Protein AF-A0A2M8EU74-F1 (afdb_monomer_lite)

pLDDT: mean 72.64, std 20.53, range [31.09, 95.75]

Radius of gyration: 32.87 Å; chains: 1; bounding box: 89×83×55 Å

Organism: NCBI:txid1974876

Secondary structure (DSSP, 8-state):
--HHHHHHHHHHTTS-----PPPPP------------------------HHHHHHHHHHHHHHHHHHHHS---EEEEEEEEEEETTEEEEEETTEEEEEEEEEEEEEE-TTSSB--GGG--TT-EEEEEEEE-TTSEEEEEEEEE-PPP-PPPP---------

Sequence (163 aa):
MNKTRIIIFYLLFFIFYSPVMAATPTASPSATVTPASPSAIQGGPTGPEEEKVLEIRQAIKDQLTEIKEKIEKKAYVGNILEITDSTLTLTNFRGKQRVRIIDDTVIVGTNKKEILTKDLALDDKIIALGEPDANETLEAQRITVIAPPKAIPAKKLIFYGTI

Foldseek 3Di:
DDVVVVVVVVVVVPPPDDDDDDDDDDDDDDDDDDDDDDDDDDDDDDDDDPPVVVVVVVVVVVVVVVVVVVFPKDKDKFFFADDDPFWTWGQDPVGIAIEGEDPQEFEAEQVRDTDDSVPDDGRFIKMFIAGQDPVRYGHGNYIYTHDDDDDDPPPPDDDDDDD

Structure (mmCIF, N/CA/C/O backbone):
data_AF-A0A2M8EU74-F1
#
_entry.id   AF-A0A2M8EU74-F1
#
loop_
_atom_site.group_PDB
_atom_site.id
_atom_site.type_symbol
_atom_site.label_atom_id
_atom_site.label_alt_id
_atom_site.label_comp_id
_atom_site.label_asym_id
_atom_site.label_entity_id
_atom_site.label_seq_id
_atom_site.pdbx_PDB_ins_code
_atom_site.Cartn_x
_atom_site.Cartn_y
_atom_site.Cartn_z
_atom_site.occupancy
_atom_site.B_iso_or_equiv
_atom_site.auth_seq_id
_atom_site.auth_comp_id
_atom_site.auth_asym_id
_atom_site.auth_atom_id
_atom_site.pdbx_PDB_model_num
ATOM 1 N N . MET A 1 1 ? -18.220 -34.214 -2.318 1.00 47.94 1 MET A N 1
ATOM 2 C CA . MET A 1 1 ? -16.745 -34.176 -2.422 1.00 47.94 1 MET A CA 1
ATOM 3 C C . MET A 1 1 ? -16.168 -35.363 -1.661 1.00 47.94 1 MET A C 1
ATOM 5 O O . MET A 1 1 ? -16.548 -35.615 -0.524 1.00 47.94 1 MET A O 1
ATOM 9 N N . ASN A 1 2 ? -15.389 -36.180 -2.353 1.00 50.25 2 ASN A N 1
ATOM 10 C CA . ASN A 1 2 ? -15.314 -37.624 -2.161 1.00 50.25 2 ASN A CA 1
ATOM 11 C C . ASN A 1 2 ? -14.133 -37.901 -1.226 1.00 50.25 2 ASN A C 1
ATOM 13 O O . ASN A 1 2 ?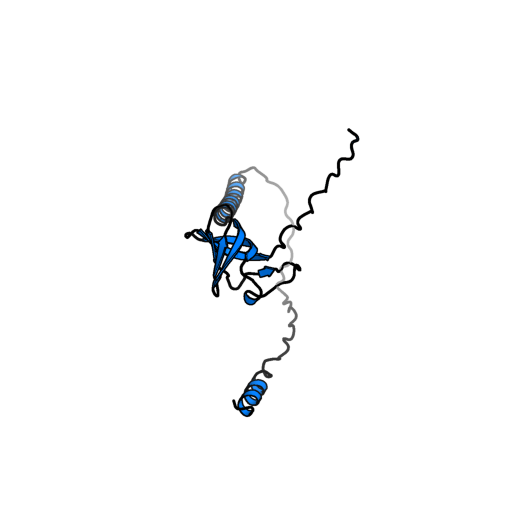 -12.985 -37.807 -1.659 1.00 50.25 2 ASN A O 1
ATOM 17 N N . LYS A 1 3 ? -14.403 -38.210 0.049 1.00 56.62 3 LYS A N 1
ATOM 18 C CA . LYS A 1 3 ? -13.377 -38.399 1.099 1.00 56.62 3 LYS A CA 1
ATOM 19 C C . LYS A 1 3 ? -12.286 -39.410 0.703 1.00 56.62 3 LYS A C 1
ATOM 21 O O . LYS A 1 3 ? -11.140 -39.274 1.111 1.00 56.62 3 LYS A O 1
ATOM 26 N N . THR A 1 4 ? -12.606 -40.342 -0.192 1.00 57.47 4 THR A N 1
ATOM 27 C CA . THR A 1 4 ? -11.687 -41.340 -0.752 1.00 57.47 4 THR A CA 1
ATOM 28 C C . THR A 1 4 ? -10.571 -40.747 -1.627 1.00 57.47 4 THR A C 1
ATOM 30 O O . THR A 1 4 ? -9.503 -41.339 -1.719 1.00 57.47 4 THR A O 1
ATOM 33 N N . ARG A 1 5 ? -10.755 -39.560 -2.232 1.00 57.06 5 ARG A N 1
ATOM 34 C CA . ARG A 1 5 ? -9.710 -38.892 -3.040 1.00 57.06 5 ARG A CA 1
ATOM 35 C C . ARG A 1 5 ? -8.680 -38.133 -2.195 1.00 57.06 5 ARG A C 1
ATOM 37 O O . ARG A 1 5 ? -7.541 -37.997 -2.620 1.00 57.06 5 ARG A O 1
ATOM 44 N N . ILE A 1 6 ? -9.058 -37.698 -0.992 1.00 60.09 6 ILE A N 1
ATOM 45 C CA . ILE A 1 6 ? -8.161 -36.990 -0.061 1.00 60.09 6 ILE A CA 1
ATOM 46 C C . ILE A 1 6 ? -7.156 -37.964 0.575 1.00 60.09 6 ILE A C 1
ATOM 48 O O . ILE A 1 6 ? -5.992 -37.620 0.751 1.00 60.09 6 ILE A O 1
ATOM 52 N N . ILE A 1 7 ? -7.571 -39.208 0.835 1.00 60.31 7 ILE A N 1
A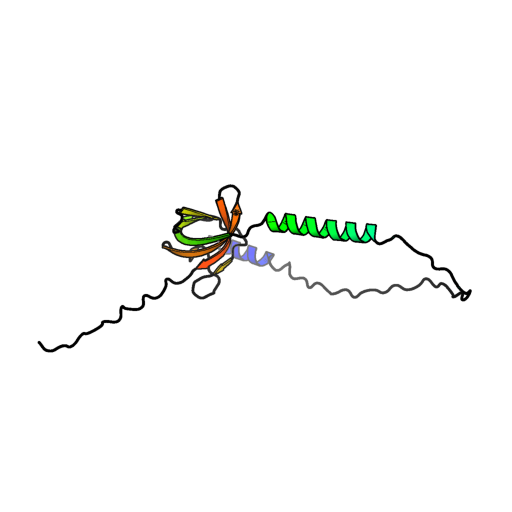TOM 53 C CA . ILE A 1 7 ? -6.702 -40.246 1.418 1.00 60.31 7 ILE A CA 1
ATOM 54 C C . ILE A 1 7 ? -5.631 -40.711 0.414 1.00 60.31 7 ILE A C 1
ATOM 56 O O . ILE A 1 7 ? -4.483 -40.922 0.793 1.00 60.31 7 ILE A O 1
ATOM 60 N N . ILE A 1 8 ? -5.973 -40.796 -0.876 1.00 58.88 8 ILE A N 1
ATOM 61 C CA . ILE A 1 8 ? -5.029 -41.177 -1.942 1.00 58.88 8 ILE A CA 1
ATOM 62 C C . ILE A 1 8 ? -3.948 -40.106 -2.154 1.00 58.88 8 ILE A C 1
ATOM 64 O O . ILE A 1 8 ? -2.802 -40.445 -2.436 1.00 58.88 8 ILE A O 1
ATOM 68 N N . PHE A 1 9 ? -4.273 -38.825 -1.959 1.00 55.25 9 PHE A N 1
ATOM 69 C CA . PHE A 1 9 ? -3.295 -37.742 -2.100 1.00 55.25 9 PHE A CA 1
ATOM 70 C C . PHE A 1 9 ? -2.302 -37.685 -0.924 1.00 55.25 9 PHE A C 1
ATOM 72 O O . PHE A 1 9 ? -1.139 -37.343 -1.116 1.00 55.25 9 PHE A O 1
ATOM 79 N N . TYR A 1 10 ? -2.726 -38.087 0.281 1.00 56.12 10 TYR A N 1
ATOM 80 C CA . TYR A 1 10 ? -1.858 -38.106 1.466 1.00 56.12 10 TYR A CA 1
ATOM 81 C C . TYR A 1 10 ? -0.870 -39.289 1.473 1.00 56.12 10 TYR A C 1
ATOM 83 O O . TYR A 1 10 ? 0.198 -39.199 2.072 1.00 56.12 10 TYR A O 1
ATOM 91 N N . LEU A 1 11 ? -1.181 -40.380 0.762 1.00 54.59 11 LEU A N 1
ATOM 92 C CA . LEU A 1 11 ? -0.311 -41.561 0.672 1.00 54.59 11 LEU A CA 1
ATOM 93 C C . LEU A 1 11 ? 0.856 -41.386 -0.323 1.00 54.59 11 LEU A C 1
ATOM 95 O O . LEU A 1 11 ? 1.830 -42.129 -0.256 1.00 54.59 11 LEU A O 1
ATOM 99 N N . LEU A 1 12 ? 0.804 -40.377 -1.203 1.00 53.78 12 LEU A N 1
ATOM 100 C CA . LEU A 1 12 ? 1.842 -40.110 -2.213 1.00 53.78 12 LEU A CA 1
ATOM 101 C C . LEU A 1 12 ? 2.853 -39.026 -1.778 1.00 53.78 12 LEU A C 1
ATOM 103 O O . LEU A 1 12 ? 3.924 -38.911 -2.364 1.00 53.78 12 LEU A O 1
ATOM 107 N N . PHE A 1 13 ? 2.567 -38.273 -0.710 1.00 47.97 13 PHE A N 1
ATOM 108 C CA . PHE A 1 13 ? 3.449 -37.205 -0.210 1.00 47.97 13 PHE A CA 1
ATOM 109 C C . PHE A 1 13 ? 4.537 -37.697 0.768 1.00 47.97 13 PHE A C 1
ATOM 111 O O . PHE A 1 13 ? 5.426 -36.941 1.146 1.00 47.97 13 PHE A O 1
ATOM 118 N N . PHE A 1 14 ? 4.512 -38.975 1.163 1.00 46.62 14 PHE A N 1
ATOM 119 C CA . PHE A 1 14 ? 5.430 -39.528 2.170 1.00 46.62 14 PHE A CA 1
ATOM 120 C C . PHE A 1 14 ? 6.712 -40.169 1.596 1.00 46.62 14 PHE A C 1
ATOM 122 O O . PHE A 1 14 ? 7.536 -40.669 2.355 1.00 46.62 14 PHE A O 1
ATOM 129 N N . ILE A 1 15 ? 6.914 -40.154 0.271 1.00 51.56 15 ILE A N 1
ATOM 130 C CA . ILE A 1 15 ? 8.052 -40.835 -0.388 1.00 51.56 15 ILE A CA 1
ATOM 131 C C . ILE A 1 15 ? 9.290 -39.920 -0.558 1.00 51.56 15 ILE A C 1
ATOM 133 O O . ILE A 1 15 ? 10.370 -40.402 -0.875 1.00 51.56 15 ILE A O 1
ATOM 137 N N . PHE A 1 16 ? 9.199 -38.616 -0.263 1.00 48.50 16 PHE A N 1
ATOM 138 C CA . PHE A 1 16 ? 10.319 -37.668 -0.431 1.00 48.50 16 PHE A CA 1
ATOM 139 C C . PHE A 1 16 ? 11.135 -37.357 0.841 1.00 48.50 16 PHE A C 1
ATOM 141 O O . PHE A 1 16 ? 11.936 -36.426 0.845 1.00 48.50 16 PHE A O 1
ATOM 148 N N . TYR A 1 17 ? 11.002 -38.148 1.909 1.00 54.16 17 TYR A N 1
ATOM 149 C CA . TYR A 1 17 ? 11.892 -38.060 3.075 1.00 54.16 17 TYR A CA 1
ATOM 150 C C . TYR A 1 17 ? 13.034 -39.081 2.971 1.00 54.16 17 TYR A C 1
ATOM 152 O O . TYR A 1 17 ? 12.980 -40.153 3.568 1.00 54.16 17 TYR A O 1
ATOM 160 N N . SER A 1 18 ? 14.096 -38.738 2.237 1.00 61.81 18 SER A N 1
ATOM 161 C CA . SER A 1 18 ? 15.394 -39.416 2.364 1.00 61.81 18 SER A CA 1
ATOM 162 C C . SER A 1 18 ? 16.418 -38.488 3.029 1.00 61.81 18 SER A C 1
ATOM 164 O O . SER A 1 18 ? 16.571 -37.351 2.577 1.00 61.81 18 SER A O 1
ATOM 166 N N . PRO A 1 19 ? 17.151 -38.939 4.062 1.00 56.53 19 PRO A N 1
ATOM 167 C CA . PRO A 1 19 ? 18.228 -38.161 4.659 1.00 56.53 19 PRO A CA 1
ATOM 168 C C . PRO A 1 19 ? 19.441 -38.117 3.717 1.00 56.53 19 PRO A C 1
ATOM 170 O O . PRO A 1 19 ? 19.961 -39.154 3.308 1.00 56.53 19 PRO A O 1
ATOM 173 N N . VAL A 1 20 ? 19.915 -36.913 3.390 1.00 52.53 20 VAL A N 1
ATOM 174 C CA . VAL A 1 20 ? 21.217 -36.714 2.739 1.00 52.53 20 VAL A CA 1
ATOM 175 C C . VAL A 1 20 ? 22.312 -37.035 3.757 1.00 52.53 20 VAL A C 1
ATOM 177 O O . VAL A 1 20 ? 22.440 -36.367 4.781 1.00 52.53 20 VAL A O 1
ATOM 180 N N . MET A 1 21 ? 23.091 -38.080 3.479 1.00 51.25 21 MET A N 1
ATOM 181 C CA . MET A 1 21 ? 24.317 -38.401 4.207 1.00 51.25 21 MET A CA 1
ATOM 182 C C . MET A 1 21 ? 25.437 -37.450 3.777 1.00 51.25 21 MET A C 1
ATOM 184 O O . MET A 1 21 ? 25.697 -37.272 2.588 1.00 51.25 21 MET A O 1
ATOM 188 N N . ALA A 1 22 ? 26.105 -36.851 4.761 1.00 51.00 22 ALA A N 1
ATOM 189 C CA . ALA A 1 22 ? 27.313 -36.062 4.580 1.00 51.00 22 ALA A CA 1
ATOM 190 C C . ALA A 1 22 ? 28.466 -36.949 4.079 1.00 51.00 22 ALA A C 1
ATOM 192 O O . ALA A 1 22 ? 28.811 -37.939 4.723 1.00 51.00 22 ALA A O 1
ATOM 193 N N . ALA A 1 23 ? 29.079 -36.573 2.955 1.00 44.03 23 ALA A N 1
ATOM 194 C CA . ALA A 1 23 ? 30.331 -37.148 2.476 1.00 44.03 23 ALA A CA 1
ATOM 195 C C . ALA A 1 23 ? 31.496 -36.213 2.837 1.00 44.03 23 ALA A C 1
ATOM 197 O O . ALA A 1 23 ? 31.496 -35.026 2.512 1.00 44.03 23 ALA A O 1
ATOM 198 N N . THR A 1 24 ? 32.467 -36.763 3.560 1.00 55.66 24 THR A N 1
ATOM 199 C CA . THR A 1 24 ? 33.715 -36.139 4.013 1.00 55.66 24 THR A CA 1
ATOM 200 C C . THR A 1 24 ? 34.684 -35.844 2.857 1.00 55.66 24 THR A C 1
ATOM 202 O O . THR A 1 24 ? 34.670 -36.574 1.866 1.00 55.66 24 THR A O 1
ATOM 205 N N . PRO A 1 25 ? 35.580 -34.843 2.979 1.00 49.53 25 PRO A N 1
ATOM 206 C CA . PRO A 1 25 ? 36.591 -34.554 1.963 1.00 49.53 25 PRO A CA 1
ATOM 207 C C . PRO A 1 25 ? 37.657 -35.660 1.893 1.00 49.53 25 PRO A C 1
ATOM 209 O O . PRO A 1 25 ? 38.366 -35.923 2.864 1.00 49.53 25 PRO A O 1
ATOM 212 N N . THR A 1 26 ? 37.803 -36.288 0.725 1.00 50.78 26 THR A N 1
ATOM 213 C CA . THR A 1 26 ? 38.933 -37.170 0.405 1.00 50.78 26 THR A CA 1
ATOM 214 C C . THR A 1 26 ? 40.140 -36.324 0.005 1.00 50.78 26 THR A C 1
ATOM 216 O O . THR A 1 26 ? 40.158 -35.703 -1.055 1.00 50.78 26 THR A O 1
ATOM 219 N N . ALA A 1 27 ? 41.165 -36.322 0.857 1.00 48.53 27 ALA A N 1
ATOM 220 C CA . ALA A 1 27 ? 42.516 -35.919 0.491 1.00 48.53 27 ALA A CA 1
ATOM 221 C C . ALA A 1 27 ? 43.129 -36.968 -0.454 1.00 48.53 27 ALA A C 1
ATOM 223 O O . ALA A 1 27 ? 43.087 -38.163 -0.162 1.00 48.53 27 ALA A O 1
ATOM 224 N N . SER A 1 28 ? 43.723 -36.517 -1.561 1.00 52.03 28 SER A N 1
ATOM 225 C CA . SER A 1 28 ? 44.552 -37.342 -2.448 1.00 52.03 28 SER A CA 1
ATOM 226 C C . SER A 1 28 ? 45.999 -36.837 -2.395 1.00 52.03 28 SER A C 1
ATOM 228 O O . SER A 1 28 ? 46.214 -35.645 -2.628 1.00 52.03 28 SER A O 1
ATOM 230 N N . PRO A 1 29 ? 46.993 -37.688 -2.079 1.00 53.91 29 PRO A N 1
ATOM 231 C CA . PRO A 1 29 ? 48.390 -37.291 -1.989 1.00 53.91 29 PRO A CA 1
ATOM 232 C C . PRO A 1 29 ? 49.159 -37.509 -3.302 1.00 53.91 29 PRO A C 1
ATOM 234 O O . PRO A 1 29 ? 48.803 -38.345 -4.128 1.00 53.91 29 PRO A O 1
ATOM 237 N N . SER A 1 30 ? 50.318 -36.846 -3.352 1.00 40.03 30 SER A N 1
ATOM 238 C CA . SER A 1 30 ? 51.542 -37.233 -4.068 1.00 40.03 30 SER A CA 1
ATOM 239 C C . SER A 1 30 ? 51.776 -36.658 -5.471 1.00 40.03 30 SER A C 1
ATOM 241 O O . SER A 1 30 ? 51.341 -37.202 -6.480 1.00 40.03 30 SER A O 1
ATOM 243 N N . ALA A 1 31 ? 52.623 -35.627 -5.519 1.00 40.97 31 ALA A N 1
ATOM 244 C CA . ALA A 1 31 ? 53.799 -35.644 -6.384 1.00 40.97 31 ALA A CA 1
ATOM 245 C C . ALA A 1 31 ? 54.947 -34.883 -5.699 1.00 40.97 31 ALA A C 1
ATOM 247 O O . ALA A 1 31 ? 54.940 -33.663 -5.556 1.00 40.97 31 ALA A O 1
ATOM 248 N N . THR A 1 32 ? 55.910 -35.672 -5.241 1.00 42.84 32 THR A N 1
ATOM 249 C CA . THR A 1 32 ? 57.254 -35.315 -4.796 1.00 42.84 32 THR A CA 1
ATOM 250 C C . THR A 1 32 ? 57.991 -34.460 -5.828 1.00 42.84 32 THR A C 1
ATOM 252 O O . THR A 1 32 ? 58.150 -34.880 -6.970 1.00 42.84 32 THR A O 1
ATOM 255 N N . VAL A 1 33 ? 58.558 -33.333 -5.394 1.00 40.25 33 VAL A N 1
ATOM 256 C CA . VAL A 1 33 ? 59.767 -32.757 -6.001 1.00 40.25 33 VAL A CA 1
ATOM 257 C C . VAL A 1 33 ? 60.762 -32.416 -4.894 1.00 40.25 33 VAL A C 1
ATOM 259 O O . VAL A 1 33 ? 60.539 -31.555 -4.047 1.00 40.25 33 VAL A O 1
ATOM 262 N N . THR A 1 34 ? 61.835 -33.200 -4.899 1.00 41.41 34 THR A N 1
ATOM 263 C CA . THR A 1 34 ? 63.065 -33.127 -4.106 1.00 41.41 34 THR A CA 1
ATOM 264 C C . THR A 1 34 ? 63.751 -31.755 -4.243 1.00 41.41 34 THR A C 1
ATOM 266 O O . THR A 1 34 ? 63.633 -31.121 -5.293 1.00 41.41 34 THR A O 1
ATOM 269 N N . PRO A 1 35 ? 64.470 -31.282 -3.206 1.00 47.44 35 PRO A N 1
ATOM 270 C CA . PRO A 1 35 ? 64.915 -29.899 -3.088 1.00 47.44 35 PRO A CA 1
ATOM 271 C C . PRO A 1 35 ? 66.239 -29.635 -3.814 1.00 47.44 35 PRO A C 1
ATOM 273 O O . PRO A 1 35 ? 67.156 -30.453 -3.780 1.00 47.44 35 PRO A O 1
ATOM 276 N N . ALA A 1 36 ? 66.370 -28.433 -4.377 1.00 37.72 36 ALA A N 1
ATOM 277 C CA . ALA A 1 36 ? 67.655 -27.818 -4.683 1.00 37.72 36 ALA A CA 1
ATOM 278 C C . ALA A 1 36 ? 67.660 -26.376 -4.150 1.00 37.72 36 ALA A C 1
ATOM 280 O O . ALA A 1 36 ? 66.791 -25.567 -4.459 1.00 37.72 36 ALA A O 1
ATOM 281 N N . SER A 1 37 ? 68.650 -26.085 -3.317 1.00 41.41 37 SER A N 1
ATOM 282 C CA . SER A 1 37 ? 69.052 -24.781 -2.779 1.00 41.41 37 SER A CA 1
ATOM 283 C C . SER A 1 37 ? 70.588 -24.762 -2.847 1.00 41.41 37 SER A C 1
ATOM 285 O O . SER A 1 37 ? 71.157 -25.859 -2.804 1.00 41.41 37 SER A O 1
ATOM 287 N N . PRO A 1 38 ? 71.317 -23.626 -2.865 1.00 51.81 38 PRO A N 1
ATOM 288 C CA . PRO A 1 38 ? 70.961 -22.223 -3.128 1.00 51.81 38 PRO A CA 1
ATOM 289 C C . PRO A 1 38 ? 71.864 -21.577 -4.214 1.00 51.81 38 PRO A C 1
ATOM 291 O O . PRO A 1 38 ? 72.981 -22.023 -4.464 1.00 51.81 38 PRO A O 1
ATOM 294 N N . SER A 1 39 ? 71.464 -20.439 -4.789 1.00 39.69 39 SER A N 1
ATOM 295 C CA . SER A 1 39 ? 72.426 -19.436 -5.291 1.00 39.69 39 SER A CA 1
ATOM 296 C C . SER A 1 39 ? 71.831 -18.028 -5.262 1.00 39.69 39 SER A C 1
ATOM 298 O O . SER A 1 39 ? 71.015 -17.646 -6.087 1.00 39.69 39 SER A O 1
ATOM 300 N N . ALA A 1 40 ? 72.213 -17.321 -4.202 1.00 39.19 40 ALA A N 1
ATOM 301 C CA . ALA A 1 40 ? 72.637 -15.929 -4.133 1.00 39.19 40 ALA A CA 1
ATOM 302 C C . ALA A 1 40 ? 72.189 -14.889 -5.198 1.00 39.19 40 ALA A C 1
ATOM 304 O O . ALA A 1 40 ? 72.651 -14.904 -6.329 1.00 39.19 40 ALA A O 1
ATOM 305 N N . ILE A 1 41 ? 71.503 -13.859 -4.672 1.00 34.72 41 ILE A N 1
ATOM 306 C CA . ILE A 1 41 ? 71.890 -12.430 -4.706 1.00 34.72 41 ILE A CA 1
ATOM 307 C C . ILE A 1 41 ? 71.563 -11.574 -5.963 1.00 34.72 41 ILE A C 1
ATOM 309 O O . ILE A 1 41 ? 72.051 -11.797 -7.059 1.00 34.72 41 ILE A O 1
ATOM 313 N N . GLN A 1 42 ? 70.884 -10.457 -5.642 1.00 37.03 42 GLN A N 1
ATOM 314 C CA . GLN A 1 42 ? 70.884 -9.108 -6.245 1.00 37.03 42 GLN A CA 1
ATOM 315 C C . GLN A 1 42 ? 70.067 -8.811 -7.506 1.00 37.03 42 GLN A C 1
ATOM 317 O O . GLN A 1 42 ? 70.297 -9.346 -8.580 1.00 37.03 42 GLN A O 1
ATOM 322 N N . GLY A 1 43 ? 69.247 -7.760 -7.371 1.00 31.09 43 GLY A N 1
ATOM 323 C CA . GLY A 1 43 ? 68.952 -6.840 -8.466 1.00 31.09 43 GLY A CA 1
ATOM 324 C C . GLY A 1 43 ? 67.524 -6.309 -8.466 1.00 31.09 43 GLY A C 1
ATOM 325 O O . GLY A 1 43 ? 66.714 -6.760 -9.262 1.00 31.09 43 GLY A O 1
ATOM 326 N N . GLY A 1 44 ? 67.218 -5.318 -7.621 1.00 41.88 44 GLY A N 1
ATOM 327 C CA . GLY A 1 44 ? 66.195 -4.336 -8.003 1.00 41.88 44 GLY A CA 1
ATOM 328 C C . GLY A 1 44 ? 66.733 -3.499 -9.171 1.00 41.88 44 GLY A C 1
ATOM 329 O O . GLY A 1 44 ? 67.938 -3.230 -9.204 1.00 41.88 44 GLY A O 1
ATOM 330 N N . PRO A 1 45 ? 65.883 -3.117 -10.137 1.00 48.12 45 PRO A N 1
ATOM 331 C CA . PRO A 1 45 ? 65.461 -1.716 -10.184 1.00 48.12 45 PRO A CA 1
ATOM 332 C C . PRO A 1 45 ? 63.998 -1.504 -10.649 1.00 48.12 45 PRO A C 1
ATOM 334 O O . PRO A 1 45 ? 63.552 -2.058 -11.641 1.00 48.12 45 PRO A O 1
ATOM 337 N N . THR A 1 46 ? 63.294 -0.626 -9.930 1.00 43.81 46 THR A N 1
ATOM 338 C CA . THR A 1 46 ? 62.642 0.583 -10.481 1.00 43.81 46 THR A CA 1
ATOM 339 C C . THR A 1 46 ? 61.604 0.464 -11.630 1.00 43.81 46 THR A C 1
ATOM 341 O O . THR A 1 46 ? 61.985 0.555 -12.789 1.00 43.81 46 THR A O 1
ATOM 344 N N . GLY A 1 47 ? 60.300 0.468 -11.268 1.00 48.25 47 GLY A N 1
ATOM 345 C CA . GLY A 1 47 ? 59.116 1.026 -11.995 1.00 48.25 47 GLY A CA 1
ATOM 346 C C . GLY A 1 47 ? 58.656 0.347 -13.308 1.00 48.25 47 GLY A C 1
ATOM 347 O O . GLY A 1 47 ? 59.491 -0.281 -13.947 1.00 48.25 47 GLY A O 1
ATOM 348 N N . PRO A 1 48 ? 57.386 0.462 -13.791 1.00 46.59 48 PRO A N 1
ATOM 349 C CA . PRO A 1 48 ? 56.237 1.289 -13.381 1.00 46.59 48 PRO A CA 1
ATOM 350 C C . PRO A 1 48 ? 54.914 0.471 -13.284 1.00 46.59 48 PRO A C 1
ATOM 352 O O . PRO A 1 48 ? 54.250 0.217 -14.286 1.00 46.59 48 PRO A O 1
ATOM 355 N N . GLU A 1 49 ? 54.487 0.055 -12.092 1.00 50.94 49 GLU A N 1
ATOM 356 C CA . GLU A 1 49 ? 53.240 -0.731 -11.928 1.00 50.94 49 GLU A CA 1
ATOM 357 C C . GLU A 1 49 ? 52.105 0.047 -11.245 1.00 50.94 49 GLU A C 1
ATOM 359 O O . GLU A 1 49 ? 51.081 -0.520 -10.872 1.00 50.94 49 GLU A O 1
ATOM 364 N N . GLU A 1 50 ? 52.247 1.363 -11.096 1.00 50.50 50 GLU A N 1
ATOM 365 C CA . GLU A 1 50 ? 51.253 2.176 -10.387 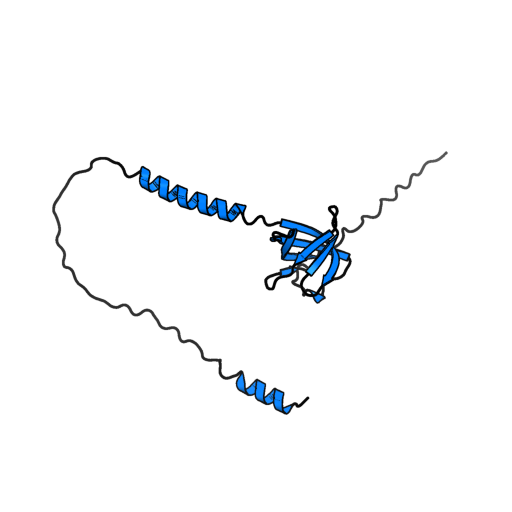1.00 50.50 50 GLU A CA 1
ATOM 366 C C . GLU A 1 50 ? 50.065 2.597 -11.273 1.00 50.50 50 GLU A C 1
ATOM 368 O O . GLU A 1 50 ? 48.979 2.848 -10.757 1.00 50.50 50 GLU A O 1
ATOM 373 N N . GLU A 1 51 ? 50.208 2.583 -12.603 1.00 52.22 51 GLU A N 1
ATOM 374 C CA . GLU A 1 51 ? 49.148 3.016 -13.531 1.00 52.22 51 GLU A CA 1
ATOM 375 C C . GLU A 1 51 ? 48.062 1.938 -13.729 1.00 52.22 51 GLU A C 1
ATOM 377 O O . GLU A 1 51 ? 46.868 2.218 -13.620 1.00 52.22 51 GLU A O 1
ATOM 382 N N . LYS A 1 52 ? 48.452 0.662 -13.866 1.00 52.34 52 LYS A N 1
ATOM 383 C CA . LYS A 1 52 ? 47.496 -0.452 -14.037 1.00 52.34 52 LYS A CA 1
ATOM 384 C C . LYS A 1 52 ? 46.683 -0.777 -12.784 1.00 52.34 52 LYS A C 1
ATOM 386 O O . LYS A 1 52 ? 45.576 -1.299 -12.887 1.00 52.34 52 LYS A O 1
ATOM 391 N N . VAL A 1 53 ? 47.200 -0.483 -11.592 1.00 53.38 53 VAL A N 1
ATOM 392 C CA . VAL A 1 53 ? 46.473 -0.738 -10.335 1.00 53.38 53 VAL A CA 1
ATOM 393 C C . VAL A 1 53 ? 45.446 0.370 -10.050 1.00 53.38 53 VAL A C 1
ATOM 395 O O . VAL A 1 53 ? 44.437 0.118 -9.383 1.00 53.38 53 VAL A O 1
ATOM 398 N N . LEU A 1 54 ? 45.651 1.578 -10.586 1.00 53.41 54 LEU A N 1
ATOM 399 C CA . LEU A 1 54 ? 44.705 2.693 -10.483 1.00 53.41 54 LEU A CA 1
ATOM 400 C C . LEU A 1 54 ? 43.494 2.521 -11.413 1.00 53.41 54 LEU A C 1
ATOM 402 O O . LEU A 1 54 ? 42.368 2.730 -10.959 1.00 53.41 54 LEU A O 1
ATOM 406 N N . GLU A 1 55 ? 43.691 2.053 -12.649 1.00 54.94 55 GLU A N 1
ATOM 407 C CA . GLU A 1 55 ? 42.592 1.794 -13.600 1.00 54.94 55 GLU A CA 1
ATOM 408 C C . GLU A 1 55 ? 41.630 0.699 -13.109 1.00 54.94 55 GLU A C 1
ATOM 410 O O . GLU A 1 55 ? 40.409 0.853 -13.169 1.00 54.94 55 GLU A O 1
ATOM 415 N N . ILE A 1 56 ? 42.161 -0.383 -12.529 1.00 54.94 56 ILE A N 1
ATOM 416 C CA . ILE A 1 56 ? 41.337 -1.491 -12.014 1.00 54.94 56 ILE A CA 1
ATOM 417 C C . ILE A 1 56 ? 40.488 -1.039 -10.814 1.00 54.94 56 ILE A C 1
ATOM 419 O O . ILE A 1 56 ? 39.352 -1.485 -10.642 1.00 54.94 56 ILE A O 1
ATOM 423 N N . ARG A 1 57 ? 41.000 -0.121 -9.984 1.00 54.78 57 ARG A N 1
ATOM 424 C CA . ARG A 1 57 ? 40.240 0.443 -8.856 1.00 54.78 57 ARG A CA 1
ATOM 425 C C . ARG A 1 57 ? 39.155 1.425 -9.304 1.00 54.78 57 ARG A C 1
ATOM 427 O O . ARG A 1 57 ? 38.139 1.526 -8.618 1.00 54.78 57 ARG A O 1
ATOM 434 N N . GLN A 1 58 ? 39.355 2.136 -10.413 1.00 55.56 58 GLN A N 1
ATOM 435 C CA . GLN A 1 58 ? 38.369 3.081 -10.950 1.00 55.56 58 GLN A CA 1
ATOM 436 C C . GLN A 1 58 ? 37.189 2.363 -11.615 1.00 55.56 58 GLN A C 1
ATOM 438 O O . GLN A 1 58 ? 36.046 2.662 -11.278 1.00 55.56 58 GLN A O 1
ATOM 443 N N . ALA A 1 59 ? 37.444 1.325 -12.418 1.00 55.97 59 ALA A N 1
ATOM 444 C CA . ALA A 1 59 ? 36.389 0.563 -13.095 1.00 55.97 59 ALA A CA 1
ATOM 445 C C . ALA A 1 59 ? 35.357 -0.061 -12.128 1.00 55.97 59 ALA A C 1
ATOM 447 O O . ALA A 1 59 ? 34.168 -0.124 -12.429 1.00 55.97 59 ALA A O 1
ATOM 448 N N . ILE A 1 60 ? 35.784 -0.475 -10.930 1.00 57.06 60 ILE A N 1
ATOM 449 C CA . ILE A 1 60 ? 34.883 -1.031 -9.905 1.00 57.06 60 ILE A CA 1
ATOM 450 C C . ILE A 1 60 ? 34.037 0.076 -9.251 1.00 57.06 60 ILE A C 1
ATOM 452 O O . ILE A 1 60 ? 32.892 -0.151 -8.864 1.00 57.06 60 ILE A O 1
ATOM 456 N N . LYS A 1 61 ? 34.577 1.292 -9.125 1.00 56.25 61 LYS A N 1
ATOM 457 C CA . LYS A 1 61 ? 33.893 2.415 -8.473 1.00 56.25 61 LYS A CA 1
ATOM 458 C C . LYS A 1 61 ? 32.770 2.982 -9.344 1.00 56.25 61 LYS A C 1
ATOM 460 O O . LYS A 1 61 ? 31.704 3.301 -8.818 1.00 56.25 61 LYS A O 1
ATOM 465 N N . ASP A 1 62 ? 32.979 3.031 -10.653 1.00 55.75 62 ASP A N 1
ATOM 466 C CA . ASP A 1 62 ? 31.992 3.559 -11.598 1.00 55.75 62 ASP A CA 1
ATOM 467 C C . ASP A 1 62 ? 30.805 2.596 -11.761 1.00 55.75 62 ASP A C 1
ATOM 469 O O . ASP A 1 62 ? 29.651 3.020 -11.677 1.00 55.75 62 ASP A O 1
ATOM 473 N N . GLN A 1 63 ? 31.059 1.282 -11.811 1.00 53.69 63 GLN A N 1
ATOM 474 C CA . GLN A 1 63 ? 29.989 0.275 -11.855 1.00 53.69 63 GLN A CA 1
ATOM 475 C C . GLN A 1 63 ? 29.136 0.238 -10.577 1.00 53.69 63 GLN A C 1
ATOM 477 O O . GLN A 1 63 ? 27.927 0.015 -10.647 1.00 53.69 63 GLN A O 1
ATOM 482 N N . LEU A 1 64 ? 29.717 0.492 -9.397 1.00 52.28 64 LEU A N 1
ATOM 483 C CA . LEU A 1 64 ? 28.933 0.578 -8.158 1.00 52.28 64 LEU A CA 1
ATOM 484 C C . LEU A 1 64 ? 28.114 1.872 -8.041 1.00 52.28 64 LEU A C 1
ATOM 486 O O . LEU A 1 64 ? 27.117 1.881 -7.315 1.00 52.28 64 LEU A O 1
ATOM 490 N N . THR A 1 65 ? 28.513 2.946 -8.723 1.00 53.06 65 THR A N 1
ATOM 491 C CA . THR A 1 65 ? 27.803 4.235 -8.679 1.00 53.06 65 THR A CA 1
ATOM 492 C C . THR A 1 65 ? 26.611 4.227 -9.641 1.00 53.06 65 THR A C 1
ATOM 494 O O . THR A 1 65 ? 25.512 4.613 -9.248 1.00 53.06 65 THR A O 1
ATOM 497 N N . GLU A 1 66 ? 26.764 3.635 -10.828 1.00 54.59 66 GLU A N 1
ATOM 498 C CA . GLU A 1 66 ? 25.689 3.493 -11.823 1.00 54.59 66 GLU A CA 1
ATOM 499 C C . GLU A 1 66 ? 24.544 2.569 -11.347 1.00 54.59 66 GLU A C 1
ATOM 501 O O . GLU A 1 66 ? 23.366 2.838 -11.587 1.00 54.59 66 GLU A O 1
ATOM 506 N N . ILE A 1 67 ? 24.859 1.519 -10.578 1.00 54.66 67 ILE A N 1
ATOM 507 C CA . ILE A 1 67 ? 23.847 0.620 -9.990 1.00 54.66 67 ILE A CA 1
ATOM 508 C C . ILE A 1 67 ? 23.121 1.282 -8.803 1.00 54.66 67 ILE A C 1
ATOM 510 O O . ILE A 1 67 ? 21.940 1.021 -8.572 1.00 54.66 67 ILE A O 1
ATOM 514 N N . LYS A 1 68 ? 23.798 2.163 -8.053 1.00 52.84 68 LYS A N 1
ATOM 515 C CA . LYS A 1 68 ? 23.206 2.888 -6.916 1.00 52.84 68 LYS A CA 1
ATOM 516 C C . LYS A 1 68 ? 22.275 4.020 -7.346 1.00 52.84 68 LYS A C 1
ATOM 518 O O . LYS A 1 68 ? 21.306 4.276 -6.638 1.00 52.84 68 LYS A O 1
ATOM 523 N N . GLU A 1 69 ? 22.554 4.679 -8.468 1.00 54.47 69 GLU A N 1
ATOM 524 C CA . GLU A 1 69 ? 21.723 5.781 -8.973 1.00 54.47 69 GLU A CA 1
ATOM 525 C C . GLU A 1 69 ? 20.464 5.299 -9.704 1.00 54.47 69 GLU A C 1
ATOM 527 O O . GLU A 1 69 ? 19.458 6.004 -9.726 1.00 54.47 69 GLU A O 1
ATOM 532 N N . LYS A 1 70 ? 20.457 4.071 -10.241 1.00 55.72 70 LYS A N 1
ATOM 533 C CA . LYS A 1 70 ? 19.296 3.550 -10.978 1.00 55.72 70 LYS A CA 1
ATOM 534 C C . LYS A 1 70 ? 18.169 2.997 -10.094 1.00 55.72 70 LYS A C 1
ATOM 536 O O . LYS A 1 70 ? 17.077 2.750 -10.595 1.00 55.72 70 LYS A O 1
ATOM 541 N N . ILE A 1 71 ? 18.413 2.812 -8.794 1.00 61.44 71 ILE A N 1
ATOM 542 C CA . ILE A 1 71 ? 17.455 2.230 -7.844 1.00 61.44 71 ILE A CA 1
ATOM 543 C C . ILE A 1 71 ? 17.207 3.214 -6.694 1.00 61.44 71 ILE A C 1
ATOM 545 O O . ILE A 1 71 ? 17.606 3.010 -5.544 1.00 61.44 71 ILE A O 1
ATOM 549 N N . GLU A 1 72 ? 16.552 4.333 -6.999 1.00 74.50 72 GLU A N 1
ATOM 550 C CA . GLU A 1 72 ? 16.053 5.233 -5.961 1.00 74.50 72 GLU A CA 1
ATOM 551 C C . GLU A 1 72 ? 14.876 4.576 -5.234 1.00 74.50 72 GLU A C 1
ATOM 553 O O . GLU A 1 72 ? 13.728 4.641 -5.681 1.00 74.50 72 GLU A O 1
ATOM 558 N N . LYS A 1 73 ? 15.139 3.963 -4.077 1.00 83.75 73 LYS A N 1
ATOM 559 C CA . LYS A 1 73 ? 14.063 3.518 -3.185 1.00 83.75 73 LYS A CA 1
ATOM 560 C C . LYS A 1 73 ? 13.231 4.728 -2.763 1.00 83.75 73 LYS A C 1
ATOM 562 O O . LYS A 1 73 ? 13.745 5.657 -2.137 1.00 83.75 73 LYS A O 1
ATOM 567 N N . LYS A 1 74 ? 11.936 4.707 -3.073 1.00 90.50 74 LYS A N 1
ATOM 568 C CA . LYS A 1 74 ? 10.970 5.736 -2.675 1.00 90.50 74 LYS A CA 1
ATOM 569 C C . LYS A 1 74 ? 10.001 5.180 -1.646 1.00 90.50 74 LYS A C 1
ATOM 571 O O . LYS A 1 74 ? 9.720 3.986 -1.587 1.00 90.50 74 LYS A O 1
ATOM 576 N N . ALA A 1 75 ? 9.490 6.079 -0.815 1.00 91.75 75 ALA A N 1
ATOM 577 C CA . ALA A 1 75 ? 8.454 5.758 0.146 1.00 91.75 75 ALA A CA 1
ATOM 578 C C . ALA A 1 75 ? 7.247 6.673 -0.047 1.00 91.75 75 ALA A C 1
ATOM 580 O O . ALA A 1 75 ? 7.391 7.894 -0.154 1.00 91.75 75 ALA A O 1
ATOM 581 N N . TYR A 1 76 ? 6.056 6.084 -0.050 1.00 93.81 76 TYR A N 1
ATOM 582 C CA . TYR A 1 76 ? 4.790 6.802 -0.032 1.00 93.81 76 TYR A CA 1
ATOM 583 C C . TYR A 1 76 ? 4.107 6.619 1.315 1.00 93.81 76 TYR A C 1
ATOM 585 O O . TYR A 1 76 ? 3.992 5.511 1.832 1.00 93.81 76 TYR A O 1
ATOM 593 N N . VAL A 1 77 ? 3.640 7.733 1.873 1.00 94.12 77 VAL A N 1
ATOM 594 C CA . VAL A 1 77 ? 2.882 7.770 3.123 1.00 94.12 77 VAL A CA 1
ATOM 595 C C . VAL A 1 77 ? 1.507 8.335 2.818 1.00 94.12 77 VAL A C 1
ATOM 597 O O . VAL A 1 77 ? 1.402 9.425 2.249 1.00 94.12 77 VAL A O 1
ATOM 600 N N . GLY A 1 78 ? 0.457 7.605 3.176 1.00 94.25 78 GLY A N 1
ATOM 601 C CA . GLY A 1 78 ? -0.910 7.990 2.842 1.00 94.25 78 GLY A CA 1
ATOM 602 C C . GLY A 1 78 ? -1.952 7.063 3.443 1.00 94.25 78 GLY A C 1
ATOM 603 O O . GLY A 1 78 ? -1.621 6.130 4.170 1.00 94.25 78 GLY A O 1
ATOM 604 N N . ASN A 1 79 ? -3.211 7.355 3.148 1.00 95.38 79 ASN A N 1
ATOM 605 C CA . ASN A 1 79 ? -4.357 6.538 3.531 1.00 95.38 79 ASN A CA 1
ATOM 606 C C . ASN A 1 79 ? -4.780 5.657 2.352 1.00 95.38 79 ASN A C 1
ATOM 608 O O . ASN A 1 79 ? -4.747 6.120 1.208 1.00 95.38 79 ASN A O 1
ATOM 612 N N . ILE A 1 80 ? -5.179 4.413 2.612 1.00 95.38 80 ILE A N 1
ATOM 613 C CA . ILE A 1 80 ? -5.698 3.510 1.580 1.00 95.38 80 ILE A CA 1
ATOM 614 C C . ILE A 1 80 ? -7.069 4.008 1.113 1.00 95.38 80 ILE A C 1
ATOM 616 O O . ILE A 1 80 ? -8.017 4.070 1.888 1.00 95.38 80 ILE A O 1
ATOM 620 N N . LEU A 1 81 ? -7.177 4.356 -0.166 1.00 95.44 81 LEU A N 1
ATOM 621 C CA . LEU A 1 81 ? -8.432 4.747 -0.806 1.00 95.44 81 LEU A CA 1
ATOM 622 C C . LEU A 1 81 ? -9.149 3.546 -1.426 1.00 95.44 81 LEU A C 1
ATOM 624 O O . LEU A 1 81 ? -10.373 3.480 -1.397 1.00 95.44 81 LEU A O 1
ATOM 628 N N . GLU A 1 82 ? -8.389 2.622 -2.010 1.00 94.88 82 GLU A N 1
ATOM 629 C CA . GLU A 1 82 ? -8.917 1.467 -2.731 1.00 94.88 82 GLU A CA 1
ATOM 630 C C . GLU A 1 82 ? -7.931 0.301 -2.647 1.00 94.88 82 GLU A C 1
ATOM 632 O O . GLU A 1 82 ? -6.713 0.504 -2.703 1.00 94.88 82 GLU A O 1
ATOM 637 N N . ILE A 1 83 ? -8.471 -0.912 -2.524 1.00 94.25 83 ILE A N 1
ATOM 638 C CA . ILE A 1 83 ? -7.721 -2.167 -2.478 1.00 94.25 83 ILE A CA 1
ATOM 639 C C . ILE A 1 83 ? -8.225 -3.040 -3.623 1.00 94.25 83 ILE A C 1
ATOM 641 O O . ILE A 1 83 ? -9.392 -3.423 -3.658 1.00 94.25 83 ILE A O 1
ATOM 645 N N . THR A 1 84 ? -7.336 -3.347 -4.557 1.00 91.38 84 THR A N 1
ATOM 646 C CA . THR A 1 84 ? -7.495 -4.390 -5.576 1.00 91.38 84 THR A CA 1
ATOM 647 C C . THR A 1 84 ? -6.537 -5.536 -5.243 1.00 91.38 84 THR A C 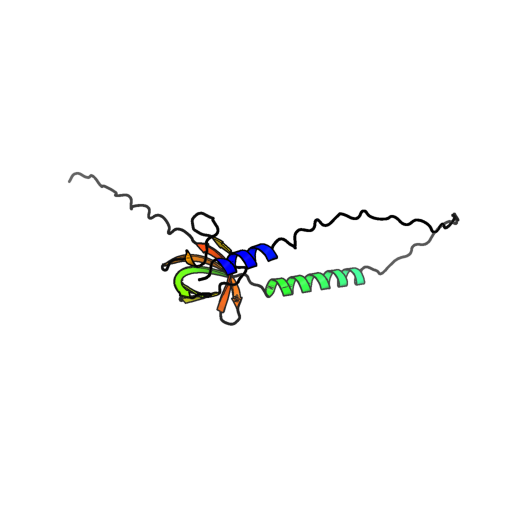1
ATOM 649 O O . THR A 1 84 ? -5.561 -5.317 -4.526 1.00 91.38 84 THR A O 1
ATOM 652 N N . ASP A 1 85 ? -6.767 -6.734 -5.785 1.00 85.25 85 ASP A N 1
ATOM 653 C CA . ASP A 1 85 ? -6.007 -7.960 -5.479 1.00 85.25 85 ASP A CA 1
ATOM 654 C C . ASP A 1 85 ? -4.483 -7.759 -5.340 1.00 85.25 85 ASP A C 1
ATOM 656 O O . ASP A 1 85 ? -3.888 -8.216 -4.366 1.00 85.25 85 ASP A O 1
ATOM 660 N N . SER A 1 86 ? -3.853 -7.031 -6.270 1.00 90.38 86 SER A N 1
ATOM 661 C CA . SER A 1 86 ? -2.403 -6.768 -6.278 1.00 90.38 86 SER A CA 1
ATOM 662 C C . SER A 1 86 ? -2.040 -5.279 -6.281 1.00 90.38 86 SER A C 1
ATOM 664 O O . SER A 1 86 ? -0.903 -4.909 -6.586 1.00 90.38 86 SER A O 1
ATOM 666 N N . THR A 1 87 ? -2.998 -4.375 -6.075 1.00 93.38 87 THR A N 1
ATOM 667 C CA . THR A 1 87 ? -2.760 -2.930 -6.229 1.00 93.38 87 THR A CA 1
ATOM 668 C C . THR A 1 87 ? -3.546 -2.132 -5.205 1.00 93.38 87 THR A C 1
ATOM 670 O O . THR A 1 87 ? -4.748 -2.308 -5.044 1.00 93.38 87 THR A O 1
ATOM 673 N N . LEU A 1 88 ? -2.846 -1.230 -4.526 1.00 94.12 88 LEU A N 1
ATOM 674 C CA . LEU A 1 88 ? -3.389 -0.299 -3.553 1.00 94.12 88 LEU A CA 1
ATOM 675 C C . LEU A 1 88 ? -3.353 1.110 -4.139 1.00 94.12 88 LEU A C 1
ATOM 677 O O . LEU A 1 88 ? -2.315 1.568 -4.629 1.00 94.12 88 LEU A O 1
ATOM 681 N N . THR A 1 89 ? -4.465 1.826 -4.034 1.00 95.44 89 THR A N 1
ATOM 682 C CA . THR A 1 89 ? -4.5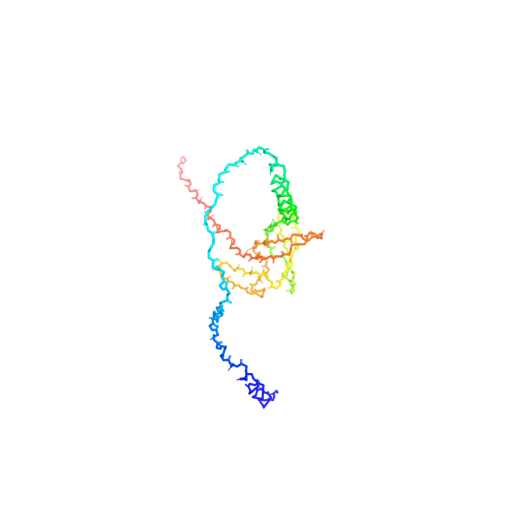02 3.260 -4.323 1.00 95.44 89 THR A CA 1
ATOM 683 C C . THR A 1 89 ? -4.427 4.015 -3.008 1.00 95.44 89 THR A C 1
ATOM 685 O O . THR A 1 89 ? -5.294 3.865 -2.150 1.00 95.44 89 THR A O 1
ATOM 688 N N . LEU A 1 90 ? -3.402 4.846 -2.844 1.00 95.31 90 LEU A N 1
ATOM 689 C CA . LEU A 1 90 ? -3.202 5.686 -1.670 1.00 95.31 90 LEU A CA 1
ATOM 690 C C . LEU A 1 90 ? -3.596 7.126 -1.962 1.00 95.31 90 LEU A C 1
ATOM 692 O O . LEU A 1 90 ? -3.343 7.642 -3.048 1.00 95.31 90 LEU A O 1
ATOM 696 N N . THR A 1 91 ? -4.147 7.800 -0.961 1.00 95.50 91 THR A N 1
ATOM 697 C CA . THR A 1 91 ? -4.307 9.255 -0.958 1.00 95.50 91 THR A CA 1
ATOM 698 C C . THR A 1 91 ? -3.292 9.866 -0.005 1.00 95.50 91 THR A C 1
ATOM 700 O O . THR A 1 91 ? -3.227 9.507 1.173 1.00 95.50 91 THR A O 1
ATOM 703 N N . ASN A 1 92 ? -2.491 10.796 -0.514 1.00 92.44 92 ASN A N 1
ATOM 704 C CA . ASN A 1 92 ? -1.556 11.591 0.270 1.00 92.44 92 ASN A CA 1
ATOM 705 C C . ASN A 1 92 ? -1.769 13.092 0.006 1.00 92.44 92 ASN A C 1
ATOM 707 O O . ASN A 1 92 ? -2.605 13.490 -0.802 1.00 92.44 92 ASN A O 1
ATOM 711 N N . PHE A 1 93 ? -0.981 13.938 0.672 1.00 88.94 93 PHE A N 1
ATOM 712 C CA . PHE A 1 93 ? -1.003 15.394 0.468 1.00 88.94 93 PHE A CA 1
ATOM 713 C C . PHE A 1 93 ? -0.694 15.815 -0.988 1.00 88.94 93 PHE A C 1
ATOM 715 O O . PHE A 1 93 ? -1.136 16.870 -1.430 1.00 88.94 93 PHE A O 1
ATOM 722 N N . ARG A 1 94 ? 0.042 14.990 -1.744 1.00 88.19 94 ARG A N 1
ATOM 723 C CA . ARG A 1 94 ? 0.417 15.228 -3.148 1.00 88.19 94 ARG A CA 1
ATOM 724 C C . ARG A 1 94 ? -0.618 14.692 -4.150 1.00 88.19 94 ARG A C 1
ATOM 726 O O . ARG A 1 94 ? -0.433 14.881 -5.347 1.00 88.19 94 ARG A O 1
ATOM 733 N N . GLY A 1 95 ? -1.675 14.022 -3.689 1.00 92.50 95 GLY A N 1
ATOM 734 C CA . GLY A 1 95 ? -2.723 13.434 -4.521 1.00 92.50 95 GLY A CA 1
ATOM 735 C C . GLY A 1 95 ? -2.824 11.911 -4.405 1.00 92.50 95 GLY A C 1
ATOM 736 O O . GLY A 1 95 ? -2.497 11.312 -3.379 1.00 92.50 95 GLY A O 1
ATOM 737 N N . LYS A 1 96 ? -3.326 11.276 -5.469 1.00 94.88 96 LYS A N 1
ATOM 738 C CA . LYS A 1 96 ? -3.475 9.817 -5.542 1.00 94.88 96 LYS A CA 1
ATOM 739 C C . LYS A 1 96 ? -2.166 9.176 -5.995 1.00 94.88 96 LYS A C 1
ATOM 741 O O . LYS A 1 96 ? -1.540 9.664 -6.928 1.00 94.88 96 LYS A O 1
ATOM 746 N N . GLN A 1 97 ? -1.763 8.094 -5.343 1.00 94.25 97 GLN A N 1
ATOM 747 C CA . GLN A 1 97 ? -0.563 7.321 -5.665 1.00 94.25 97 GLN A CA 1
ATOM 748 C C . GLN A 1 97 ? -0.935 5.847 -5.796 1.00 94.25 97 GLN A C 1
ATOM 750 O O . GLN A 1 97 ? -1.764 5.356 -5.031 1.00 94.25 97 GLN A O 1
ATOM 755 N N . ARG A 1 98 ? -0.332 5.136 -6.750 1.00 95.06 98 ARG A N 1
ATOM 756 C CA . ARG A 1 98 ? -0.573 3.701 -6.954 1.00 95.06 98 ARG A CA 1
ATOM 757 C C . ARG A 1 98 ? 0.609 2.901 -6.426 1.00 95.06 98 ARG A C 1
ATOM 759 O O . ARG A 1 98 ? 1.761 3.219 -6.715 1.00 95.06 98 ARG A O 1
ATOM 766 N N . VAL A 1 99 ? 0.306 1.866 -5.656 1.00 95.44 99 VAL A N 1
ATOM 767 C CA . VAL A 1 99 ? 1.283 0.954 -5.065 1.00 95.44 99 VAL A CA 1
ATOM 768 C C . VAL A 1 99 ? 0.930 -0.461 -5.491 1.00 95.44 99 VAL A C 1
ATOM 770 O O . VAL A 1 99 ? -0.195 -0.910 -5.289 1.00 95.44 99 VAL A O 1
ATOM 773 N N . ARG A 1 100 ? 1.882 -1.167 -6.089 1.00 95.06 100 ARG A N 1
ATOM 774 C CA . ARG A 1 100 ? 1.736 -2.560 -6.496 1.00 95.06 100 ARG A CA 1
ATOM 775 C C . ARG A 1 100 ? 2.311 -3.468 -5.417 1.00 95.06 100 ARG A C 1
ATOM 777 O O . ARG A 1 100 ? 3.418 -3.230 -4.939 1.00 95.06 100 ARG A O 1
ATOM 784 N N . ILE A 1 101 ? 1.547 -4.487 -5.045 1.00 93.94 101 ILE A N 1
ATOM 785 C CA . ILE A 1 101 ? 2.001 -5.562 -4.164 1.00 93.94 101 ILE A CA 1
ATOM 786 C C . ILE A 1 101 ? 2.613 -6.639 -5.060 1.00 93.94 101 ILE A C 1
ATOM 788 O O . ILE A 1 101 ? 1.985 -7.058 -6.035 1.00 93.94 101 ILE A O 1
ATOM 792 N N . ILE A 1 102 ? 3.841 -7.035 -4.747 1.00 93.00 102 ILE A N 1
ATOM 793 C CA . ILE A 1 102 ? 4.590 -8.113 -5.397 1.00 93.00 102 ILE A CA 1
ATOM 794 C C . ILE A 1 102 ? 4.704 -9.299 -4.429 1.00 93.00 102 ILE A C 1
ATOM 796 O O . ILE A 1 102 ? 4.411 -9.167 -3.242 1.00 93.00 102 ILE A O 1
ATOM 800 N N . ASP A 1 103 ? 5.129 -10.460 -4.920 1.00 90.06 103 ASP A N 1
ATOM 801 C CA . ASP A 1 103 ? 5.170 -11.685 -4.105 1.00 90.06 103 ASP A CA 1
ATOM 802 C C . ASP A 1 103 ? 6.130 -11.578 -2.904 1.00 90.06 103 ASP A C 1
ATOM 804 O O . ASP A 1 103 ? 5.866 -12.142 -1.846 1.00 90.06 103 ASP A O 1
ATOM 808 N N . ASP A 1 104 ? 7.191 -10.777 -3.034 1.00 89.75 104 ASP A N 1
ATOM 809 C CA . ASP A 1 104 ? 8.177 -10.525 -1.975 1.00 89.75 104 ASP A CA 1
ATOM 810 C C . ASP A 1 104 ? 7.791 -9.353 -1.044 1.00 89.75 104 ASP A C 1
ATOM 812 O O . ASP A 1 104 ? 8.597 -8.910 -0.217 1.00 89.75 104 ASP A O 1
ATOM 816 N N . THR A 1 105 ? 6.577 -8.797 -1.164 1.00 93.12 105 THR A N 1
ATOM 817 C CA . THR A 1 105 ? 6.135 -7.683 -0.315 1.00 93.12 105 THR A CA 1
ATOM 818 C C . THR A 1 105 ? 5.844 -8.152 1.109 1.00 93.12 105 THR A C 1
ATOM 820 O O . THR A 1 105 ? 4.890 -8.886 1.356 1.00 93.12 105 THR A O 1
ATOM 823 N N . VAL A 1 106 ? 6.568 -7.603 2.086 1.00 94.62 106 VAL A N 1
ATOM 824 C CA . VAL A 1 106 ? 6.272 -7.827 3.510 1.00 94.62 106 VAL A CA 1
ATOM 825 C C . VAL A 1 106 ? 5.299 -6.765 4.023 1.00 94.62 106 VAL A C 1
ATOM 827 O O . VAL A 1 106 ? 5.617 -5.569 4.019 1.00 94.62 106 VAL A O 1
ATOM 830 N N . ILE A 1 107 ? 4.133 -7.186 4.518 1.00 94.81 107 ILE A N 1
ATOM 831 C CA . ILE A 1 107 ? 3.114 -6.289 5.083 1.00 94.81 107 ILE A CA 1
ATOM 832 C C . ILE A 1 107 ? 3.134 -6.394 6.607 1.00 94.81 107 ILE A C 1
ATOM 834 O O . ILE A 1 107 ? 2.847 -7.435 7.184 1.00 94.81 107 ILE A O 1
ATOM 838 N N . VAL A 1 108 ? 3.457 -5.295 7.280 1.00 95.62 108 VAL A N 1
ATOM 839 C CA . VAL A 1 108 ? 3.557 -5.213 8.738 1.00 95.62 108 VAL A CA 1
ATOM 840 C C . VAL A 1 108 ? 2.380 -4.416 9.281 1.00 95.62 108 VAL A C 1
ATOM 842 O O . VAL A 1 108 ? 2.236 -3.232 8.988 1.00 95.62 108 VAL A O 1
ATOM 845 N N . GLY A 1 109 ? 1.556 -5.050 10.108 1.00 93.25 109 GLY A N 1
ATOM 846 C CA . GLY A 1 109 ? 0.448 -4.396 10.791 1.00 93.25 109 GLY A CA 1
ATOM 847 C C . GLY A 1 109 ? 0.902 -3.495 11.943 1.00 93.25 109 GLY A C 1
ATOM 848 O O . GLY A 1 109 ? 2.048 -3.535 12.397 1.00 93.25 109 GLY A O 1
ATOM 849 N N . THR A 1 110 ? -0.044 -2.749 12.508 1.00 90.94 110 THR A N 1
ATOM 850 C CA . THR A 1 110 ? 0.171 -1.816 13.630 1.00 90.94 110 THR A CA 1
ATOM 851 C C . THR A 1 110 ? 0.843 -2.463 14.851 1.00 90.94 110 THR A C 1
ATOM 853 O O . THR A 1 110 ? 1.604 -1.821 15.573 1.00 90.94 110 THR A O 1
ATOM 856 N N . ASN A 1 111 ? 0.618 -3.764 15.060 1.00 89.62 111 ASN A N 1
ATOM 857 C CA . ASN A 1 111 ? 1.212 -4.551 16.147 1.00 89.62 111 ASN A CA 1
ATOM 858 C C . ASN A 1 111 ? 2.649 -5.030 15.860 1.00 89.62 111 ASN A C 1
ATOM 860 O O . ASN A 1 111 ? 3.152 -5.895 16.576 1.00 89.62 111 ASN A O 1
ATOM 864 N N . LYS A 1 112 ? 3.303 -4.513 14.807 1.00 88.12 112 LYS A N 1
ATOM 865 C CA . LYS A 1 112 ? 4.628 -4.946 14.318 1.00 88.12 112 LYS A CA 1
ATOM 866 C C . LYS A 1 112 ? 4.698 -6.419 13.899 1.00 88.12 112 LYS A C 1
ATOM 868 O O . LYS A 1 112 ? 5.787 -6.974 13.785 1.00 88.12 112 LYS A O 1
ATOM 873 N N . LYS A 1 113 ? 3.544 -7.048 13.688 1.00 92.12 113 LYS A N 1
ATOM 874 C CA . LYS A 1 113 ? 3.422 -8.414 13.178 1.00 92.12 113 LYS A CA 1
ATOM 875 C C . LYS A 1 113 ? 3.154 -8.370 11.687 1.00 92.12 113 LYS A C 1
ATOM 877 O O . LYS A 1 113 ? 2.510 -7.437 11.215 1.00 92.12 113 LYS A O 1
ATOM 882 N N . GLU A 1 114 ? 3.641 -9.376 10.984 1.00 93.69 114 GLU A N 1
ATOM 883 C CA . GLU A 1 114 ? 3.295 -9.574 9.586 1.00 93.69 114 GLU A CA 1
ATOM 884 C C . GLU A 1 114 ? 1.810 -9.934 9.466 1.00 93.69 114 GLU A C 1
ATOM 886 O O . GLU A 1 114 ? 1.283 -10.695 10.284 1.00 93.69 114 GLU A O 1
ATOM 891 N N . ILE A 1 115 ? 1.137 -9.315 8.504 1.00 93.38 115 ILE A N 1
ATOM 892 C CA . ILE A 1 115 ? -0.288 -9.489 8.218 1.00 93.38 115 ILE A CA 1
ATOM 893 C C . ILE A 1 115 ? -0.470 -9.794 6.734 1.00 93.38 115 ILE A C 1
ATOM 895 O O . ILE A 1 115 ? 0.427 -9.558 5.926 1.00 93.38 115 ILE A O 1
ATOM 899 N N . LEU A 1 116 ? -1.637 -10.307 6.365 1.00 91.50 116 LEU A N 1
ATOM 900 C CA . LEU A 1 116 ? -1.961 -10.586 4.970 1.00 91.50 116 LEU A CA 1
ATOM 901 C C . LEU A 1 116 ? -2.561 -9.343 4.303 1.00 91.50 116 LEU A C 1
ATOM 903 O O . LEU A 1 116 ? -3.134 -8.480 4.966 1.00 91.50 116 LEU A O 1
ATOM 907 N N . THR A 1 117 ? -2.547 -9.295 2.968 1.00 88.94 117 THR A N 1
ATOM 908 C CA . THR A 1 117 ? -3.225 -8.238 2.188 1.00 88.94 117 THR A CA 1
ATOM 909 C C . THR A 1 117 ? -4.710 -8.109 2.539 1.00 88.94 117 THR A C 1
ATOM 911 O O . THR A 1 117 ? -5.277 -7.027 2.456 1.00 88.94 117 THR A O 1
ATOM 914 N N . LYS A 1 118 ? -5.340 -9.208 2.975 1.00 90.00 118 LYS A N 1
ATOM 915 C CA . LYS A 1 118 ? -6.752 -9.255 3.388 1.00 90.00 118 LYS A CA 1
ATOM 916 C C . LYS A 1 118 ? -7.039 -8.527 4.700 1.00 90.00 118 LYS A C 1
ATOM 918 O O . LYS A 1 118 ? -8.191 -8.193 4.950 1.00 90.00 118 LYS A O 1
ATOM 923 N N . ASP A 1 119 ? -6.017 -8.319 5.526 1.00 90.25 119 ASP A N 1
ATOM 924 C CA . ASP A 1 119 ? -6.143 -7.626 6.808 1.00 90.25 119 ASP A CA 1
ATOM 925 C C . ASP A 1 119 ? -6.019 -6.101 6.650 1.00 90.25 119 ASP A C 1
ATOM 927 O O . ASP A 1 119 ? -6.227 -5.370 7.616 1.00 90.25 119 ASP A O 1
ATOM 931 N N . LEU A 1 120 ? -5.672 -5.615 5.451 1.00 90.94 120 LEU A N 1
ATOM 932 C CA . LEU A 1 120 ? -5.659 -4.190 5.134 1.00 90.94 120 LEU A CA 1
ATOM 933 C C . LEU A 1 120 ? -7.090 -3.675 4.985 1.00 90.94 120 LEU A C 1
ATOM 935 O O . LEU A 1 120 ? -7.892 -4.249 4.244 1.00 90.94 120 LEU A O 1
ATOM 939 N N . ALA A 1 121 ? -7.392 -2.561 5.644 1.00 92.69 121 ALA A N 1
ATOM 940 C CA . ALA A 1 121 ? -8.681 -1.901 5.533 1.00 92.69 121 ALA A CA 1
ATOM 941 C C . ALA A 1 121 ? -8.587 -0.605 4.717 1.00 92.69 121 ALA A C 1
ATOM 943 O O . ALA A 1 121 ? -7.535 0.021 4.578 1.00 92.69 121 ALA A O 1
ATOM 944 N N . LEU A 1 122 ? -9.731 -0.182 4.176 1.00 94.00 122 LEU A N 1
ATOM 945 C CA . LEU A 1 122 ? -9.868 1.167 3.633 1.00 94.00 122 LEU A CA 1
ATOM 946 C C . LEU A 1 122 ? -9.642 2.198 4.747 1.00 94.00 122 LEU A C 1
ATOM 948 O O . LEU A 1 122 ? -9.964 1.950 5.906 1.00 94.00 122 LEU A O 1
ATOM 952 N N . ASP A 1 123 ? -9.107 3.355 4.371 1.00 92.88 123 ASP A N 1
ATOM 953 C CA . ASP A 1 123 ? -8.698 4.458 5.250 1.00 92.88 123 ASP A CA 1
ATOM 954 C C . ASP A 1 123 ? -7.513 4.165 6.192 1.00 92.88 123 ASP A C 1
ATOM 956 O O . ASP A 1 123 ? -7.011 5.083 6.849 1.00 92.88 123 ASP A O 1
ATOM 960 N N . ASP A 1 124 ? -6.962 2.944 6.195 1.00 92.94 124 ASP A N 1
ATOM 961 C CA . ASP A 1 124 ? -5.740 2.651 6.944 1.00 92.94 124 ASP A CA 1
ATOM 962 C C . ASP A 1 124 ? -4.593 3.540 6.472 1.00 92.94 124 ASP A C 1
ATOM 964 O O . ASP A 1 124 ? -4.317 3.690 5.275 1.00 92.94 124 ASP A O 1
ATOM 968 N N . LYS A 1 125 ? -3.882 4.126 7.436 1.00 94.06 125 LYS A N 1
ATOM 969 C CA . LYS A 1 125 ? -2.683 4.899 7.146 1.00 94.06 125 LYS A CA 1
ATOM 970 C C . LYS A 1 125 ? -1.499 3.951 7.022 1.00 94.06 125 LYS A C 1
ATOM 972 O O . LYS A 1 125 ? -1.172 3.232 7.965 1.00 94.06 125 LYS A O 1
ATOM 977 N N . ILE A 1 126 ? -0.825 3.988 5.879 1.00 95.19 126 ILE A N 1
ATOM 978 C CA . ILE A 1 126 ? 0.306 3.111 5.589 1.00 95.19 126 ILE A CA 1
ATOM 979 C C . ILE A 1 126 ? 1.536 3.884 5.121 1.00 95.19 126 ILE A C 1
ATOM 981 O O . ILE A 1 126 ? 1.456 5.005 4.609 1.00 95.19 126 ILE A O 1
ATOM 985 N N . ILE A 1 127 ? 2.683 3.234 5.280 1.00 94.94 127 ILE A N 1
ATOM 986 C CA . ILE A 1 127 ? 3.965 3.597 4.689 1.00 94.94 127 ILE A CA 1
ATOM 987 C C . ILE A 1 127 ? 4.335 2.470 3.729 1.00 94.94 127 ILE A C 1
ATOM 989 O O . I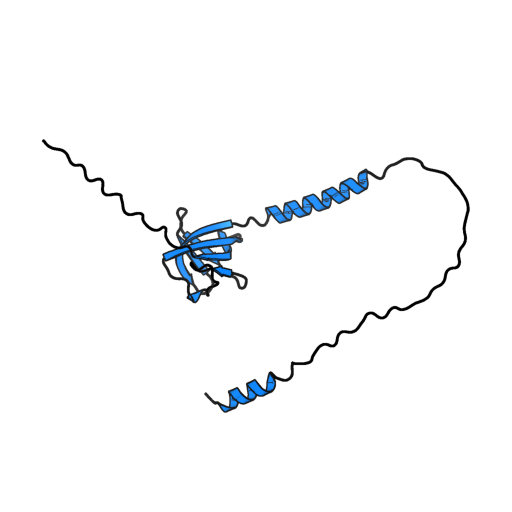LE A 1 127 ? 4.606 1.354 4.170 1.00 94.94 127 ILE A O 1
ATOM 993 N N . ALA A 1 128 ? 4.336 2.752 2.432 1.00 95.25 128 ALA A N 1
ATOM 994 C CA . ALA A 1 128 ? 4.791 1.828 1.402 1.00 95.25 128 ALA A CA 1
ATOM 995 C C . ALA A 1 128 ? 6.207 2.222 0.976 1.00 95.25 128 ALA A C 1
ATOM 997 O O . ALA A 1 128 ? 6.415 3.342 0.519 1.00 95.25 128 ALA A O 1
ATOM 998 N N . LEU A 1 129 ? 7.169 1.320 1.146 1.00 94.75 129 LEU A N 1
ATOM 999 C CA . LEU A 1 129 ? 8.554 1.461 0.706 1.00 94.75 129 LEU A CA 1
ATOM 1000 C C . LEU A 1 129 ? 8.781 0.547 -0.492 1.00 94.75 129 LEU A C 1
ATOM 1002 O O . LEU A 1 129 ? 8.455 -0.642 -0.434 1.00 94.75 129 LEU A O 1
ATOM 1006 N N . GLY A 1 130 ? 9.377 1.084 -1.546 1.00 93.44 130 GLY A N 1
ATOM 1007 C CA . GLY A 1 130 ? 9.550 0.341 -2.777 1.00 93.44 130 GLY A CA 1
ATOM 1008 C C . GLY A 1 130 ? 10.371 1.073 -3.817 1.00 93.44 130 GLY A C 1
ATOM 1009 O O . GLY A 1 130 ? 10.998 2.097 -3.538 1.00 93.44 130 GLY A O 1
ATOM 1010 N N . GLU A 1 131 ? 10.338 0.540 -5.024 1.00 92.44 131 GLU A N 1
ATOM 1011 C CA . GLU A 1 131 ? 10.991 1.126 -6.187 1.00 92.44 131 GLU A CA 1
ATOM 1012 C C . GLU A 1 131 ? 9.907 1.657 -7.132 1.00 92.44 131 GLU A C 1
ATOM 1014 O O . GLU A 1 131 ? 8.915 0.970 -7.380 1.00 92.44 131 GLU A O 1
ATOM 1019 N N . PRO A 1 132 ? 10.000 2.920 -7.576 1.00 91.12 132 PRO A N 1
ATOM 1020 C CA . PRO A 1 132 ? 9.048 3.465 -8.531 1.00 91.12 132 PRO A CA 1
ATOM 1021 C C . PRO A 1 132 ? 9.327 2.899 -9.929 1.00 91.12 132 PRO A C 1
ATOM 1023 O O . PRO A 1 132 ? 10.450 2.969 -10.421 1.00 91.12 132 PRO A O 1
ATOM 1026 N N . ASP A 1 133 ? 8.291 2.405 -10.592 1.00 88.75 133 ASP A N 1
ATOM 1027 C CA . ASP A 1 133 ? 8.321 2.083 -12.017 1.00 88.75 133 ASP A CA 1
ATOM 1028 C C . ASP A 1 133 ? 8.256 3.364 -12.880 1.00 88.75 133 ASP A C 1
ATOM 1030 O O . ASP A 1 133 ? 7.895 4.450 -12.405 1.00 88.75 133 ASP A O 1
ATOM 1034 N N . ALA A 1 134 ? 8.536 3.233 -14.178 1.00 84.38 134 ALA A N 1
ATOM 1035 C CA . ALA A 1 134 ? 8.411 4.285 -15.188 1.00 84.38 134 ALA A CA 1
ATOM 1036 C C . ALA A 1 134 ? 7.015 4.942 -15.222 1.00 84.38 134 ALA A C 1
ATOM 1038 O O . ALA A 1 134 ? 6.886 6.095 -15.626 1.00 84.38 134 ALA A O 1
ATOM 1039 N N . ASN A 1 135 ? 5.974 4.237 -14.763 1.00 86.44 135 ASN A N 1
ATOM 1040 C CA . ASN A 1 135 ? 4.588 4.717 -14.701 1.00 86.44 135 ASN A CA 1
ATOM 1041 C C . ASN A 1 135 ? 4.202 5.360 -13.353 1.00 86.44 135 ASN A C 1
ATOM 1043 O O . ASN A 1 135 ? 3.019 5.351 -12.986 1.00 86.44 135 ASN A O 1
ATOM 1047 N N . GLU A 1 136 ? 5.187 5.820 -12.573 1.00 84.38 136 GLU A N 1
ATOM 1048 C CA . GLU A 1 136 ? 5.016 6.380 -11.219 1.00 84.38 136 GLU A CA 1
ATOM 1049 C C . GLU A 1 136 ? 4.263 5.442 -10.256 1.00 84.38 136 GLU A C 1
ATOM 1051 O O . GLU A 1 136 ? 3.592 5.867 -9.315 1.00 84.38 136 GLU A O 1
ATOM 1056 N N . THR A 1 137 ? 4.345 4.136 -10.508 1.00 91.62 137 THR A N 1
ATOM 1057 C CA . THR A 1 137 ? 3.726 3.104 -9.671 1.00 91.62 137 THR A CA 1
ATOM 1058 C C . THR A 1 137 ? 4.793 2.526 -8.768 1.00 91.62 137 THR A C 1
ATOM 1060 O O . THR A 1 137 ? 5.830 2.098 -9.256 1.00 91.62 137 THR A O 1
ATOM 1063 N N . LEU A 1 138 ? 4.564 2.522 -7.458 1.00 94.06 138 LEU A N 1
ATOM 1064 C CA . LEU A 1 138 ? 5.551 2.007 -6.513 1.00 94.06 138 LEU A CA 1
ATOM 1065 C C . LEU A 1 138 ? 5.414 0.492 -6.381 1.00 94.06 138 LEU A C 1
ATOM 1067 O O . LEU A 1 138 ? 4.389 0.020 -5.891 1.00 94.06 138 LEU A O 1
ATOM 1071 N N . GLU A 1 139 ? 6.439 -0.262 -6.755 1.00 94.88 139 GLU A N 1
ATOM 1072 C CA . GLU A 1 139 ? 6.538 -1.686 -6.438 1.00 94.88 139 GLU A CA 1
ATOM 1073 C C . GLU A 1 139 ? 6.988 -1.842 -4.987 1.00 94.88 139 GLU A C 1
ATOM 1075 O O . GLU A 1 139 ? 8.140 -1.571 -4.636 1.00 94.88 139 GLU A O 1
ATOM 1080 N N . ALA A 1 140 ? 6.056 -2.206 -4.106 1.00 94.94 140 ALA A N 1
ATOM 1081 C CA . ALA A 1 140 ? 6.312 -2.217 -2.675 1.00 94.94 140 ALA A CA 1
ATOM 1082 C C . ALA A 1 140 ? 7.149 -3.431 -2.262 1.00 94.94 140 ALA A C 1
ATOM 1084 O O . ALA A 1 140 ? 6.713 -4.567 -2.373 1.00 94.94 140 ALA A O 1
ATOM 1085 N N . GLN A 1 141 ? 8.311 -3.197 -1.662 1.00 94.50 141 GLN A N 1
ATOM 1086 C CA . GLN A 1 141 ? 9.061 -4.240 -0.948 1.00 94.50 141 GLN A CA 1
ATOM 1087 C C . GLN A 1 141 ? 8.544 -4.394 0.486 1.00 94.50 141 GLN A C 1
ATOM 1089 O O . GLN A 1 141 ? 8.562 -5.480 1.063 1.00 94.50 141 GLN A O 1
ATOM 1094 N N . ARG A 1 142 ? 8.072 -3.296 1.089 1.00 94.31 142 ARG A N 1
ATOM 1095 C CA . ARG A 1 142 ? 7.566 -3.304 2.462 1.00 94.31 142 ARG A CA 1
ATOM 1096 C C . ARG A 1 142 ? 6.416 -2.333 2.639 1.00 94.31 142 ARG A C 1
ATOM 1098 O O . ARG A 1 142 ? 6.534 -1.158 2.302 1.00 94.31 142 ARG A O 1
ATOM 1105 N N . ILE A 1 143 ? 5.340 -2.804 3.254 1.00 95.25 143 ILE A N 1
ATOM 1106 C CA . ILE A 1 143 ? 4.191 -1.987 3.638 1.00 95.25 143 ILE A CA 1
ATOM 1107 C C . ILE A 1 143 ? 4.082 -2.019 5.158 1.00 95.25 143 ILE A C 1
ATOM 1109 O O . ILE A 1 143 ? 4.149 -3.078 5.765 1.00 95.25 143 ILE A O 1
ATOM 1113 N N . THR A 1 144 ? 3.963 -0.862 5.802 1.00 95.75 144 THR A N 1
ATOM 1114 C CA . THR A 1 144 ? 3.776 -0.768 7.256 1.00 95.75 144 THR A CA 1
ATOM 1115 C C . THR A 1 144 ? 2.518 0.022 7.563 1.00 95.75 144 THR A C 1
ATOM 1117 O O . THR A 1 144 ? 2.429 1.195 7.207 1.00 95.75 144 THR A O 1
ATOM 1120 N N . VAL A 1 145 ? 1.566 -0.610 8.241 1.00 95.00 145 VAL A N 1
ATOM 1121 C CA . VAL A 1 145 ? 0.361 0.038 8.758 1.00 95.00 145 VAL A CA 1
ATOM 1122 C C . VAL A 1 145 ? 0.724 0.791 10.031 1.00 95.00 145 VAL A C 1
ATOM 1124 O O . VAL A 1 145 ? 1.352 0.242 10.942 1.00 95.00 145 VAL A O 1
ATOM 1127 N N . ILE A 1 146 ? 0.352 2.065 10.085 1.00 92.56 146 ILE A N 1
ATOM 1128 C CA . ILE A 1 146 ? 0.610 2.937 11.226 1.00 92.56 146 ILE A CA 1
ATOM 1129 C C . ILE A 1 146 ? -0.702 3.350 11.880 1.00 92.56 146 ILE A C 1
ATOM 1131 O O . ILE A 1 146 ? -1.658 3.745 11.217 1.00 92.56 146 ILE A O 1
ATOM 1135 N N . ALA A 1 147 ? -0.729 3.294 13.212 1.00 87.44 147 ALA A N 1
ATOM 1136 C CA . ALA A 1 147 ? -1.854 3.818 13.968 1.00 87.44 147 ALA A CA 1
ATOM 1137 C C . ALA A 1 147 ? -1.990 5.329 13.725 1.00 87.44 147 ALA A C 1
ATOM 1139 O O . ALA A 1 147 ? -0.975 6.038 13.682 1.00 87.44 147 ALA A O 1
ATOM 1140 N N . PRO A 1 148 ? -3.222 5.853 13.628 1.00 80.00 148 PRO A N 1
ATOM 1141 C CA . PRO A 1 148 ? -3.430 7.289 13.630 1.00 80.00 148 PRO A CA 1
ATOM 1142 C C . PRO A 1 148 ? -2.890 7.898 14.937 1.00 80.00 148 PRO A C 1
ATOM 1144 O O . PRO A 1 148 ? -2.957 7.263 15.998 1.00 80.00 148 PRO A O 1
ATOM 1147 N N . PRO A 1 149 ? -2.345 9.128 14.892 1.00 78.19 149 PRO A N 1
ATOM 1148 C CA . PRO A 1 149 ? -1.854 9.796 16.087 1.00 78.19 149 PRO A CA 1
ATOM 1149 C C . PRO A 1 149 ? -2.995 9.958 17.096 1.00 78.19 149 PRO A C 1
ATOM 1151 O O . PRO A 1 149 ? -4.085 10.420 16.760 1.00 78.19 149 PRO A O 1
ATOM 1154 N N . LYS A 1 150 ? -2.742 9.581 18.353 1.00 79.69 150 LYS A N 1
ATOM 1155 C CA . LYS A 1 150 ? -3.714 9.742 19.436 1.00 79.69 150 LYS A CA 1
ATOM 1156 C C . LYS A 1 150 ? -3.956 11.235 19.654 1.00 79.69 150 LYS A C 1
ATOM 1158 O O . LYS A 1 150 ? -3.037 11.952 20.045 1.00 79.69 150 LYS A O 1
ATOM 1163 N N . ALA A 1 151 ? -5.179 11.699 19.408 1.00 78.50 151 ALA A N 1
ATOM 1164 C CA . ALA A 1 151 ? -5.549 13.082 19.675 1.00 78.50 151 ALA A CA 1
ATOM 1165 C C . ALA A 1 151 ? -5.360 13.376 21.171 1.00 78.50 151 ALA A C 1
ATOM 1167 O O . ALA A 1 151 ? -5.979 12.739 22.027 1.00 78.50 151 ALA A O 1
ATOM 1168 N N . ILE A 1 152 ? -4.476 14.323 21.491 1.00 78.38 152 ILE A N 1
ATOM 1169 C CA . ILE A 1 152 ? -4.351 14.843 22.850 1.00 78.38 152 ILE A CA 1
ATOM 1170 C C . ILE A 1 152 ? -5.572 15.745 23.059 1.00 78.38 152 ILE A C 1
ATOM 1172 O O . ILE A 1 152 ? -5.748 16.689 22.284 1.00 78.38 152 ILE A O 1
ATOM 1176 N N . PRO A 1 153 ? -6.445 15.473 24.046 1.00 80.69 153 PRO A N 1
ATOM 1177 C CA . PRO A 1 153 ? -7.584 16.342 24.297 1.00 80.69 153 PRO A CA 1
ATOM 1178 C C . PRO A 1 153 ? -7.072 17.750 24.608 1.00 80.69 153 PRO A C 1
ATOM 1180 O O . PRO A 1 153 ? -6.140 17.915 25.399 1.00 80.69 153 PRO A O 1
ATOM 1183 N N . ALA A 1 154 ? -7.669 18.765 23.980 1.00 79.69 154 ALA A N 1
ATOM 1184 C CA . ALA A 1 154 ? -7.320 20.154 24.246 1.00 79.69 154 ALA A CA 1
ATOM 1185 C C . ALA A 1 154 ? -7.431 20.421 25.755 1.00 79.69 154 ALA A C 1
ATOM 1187 O O . ALA A 1 154 ? -8.467 20.151 26.372 1.00 79.69 154 ALA A O 1
ATOM 1188 N N . LYS A 1 155 ? -6.347 20.918 26.362 1.00 80.31 155 LYS A N 1
ATOM 1189 C CA . LYS A 1 155 ? -6.327 21.278 27.781 1.00 80.31 155 LYS A CA 1
ATOM 1190 C C . LYS A 1 155 ? -7.397 22.350 27.997 1.00 80.31 155 LYS A C 1
ATOM 1192 O O . LYS A 1 155 ? -7.244 23.470 27.520 1.00 80.31 155 LYS A O 1
ATOM 1197 N N . LYS A 1 156 ? -8.487 22.006 28.691 1.00 80.00 156 LYS A N 1
ATOM 1198 C CA . LYS A 1 156 ? -9.511 22.979 29.090 1.00 80.00 156 LYS A CA 1
ATOM 1199 C C . LYS A 1 156 ? -8.854 23.982 30.037 1.00 80.00 156 LYS A C 1
ATOM 1201 O O . LYS A 1 156 ? -8.554 23.649 31.180 1.00 80.00 156 LYS A O 1
ATOM 1206 N N . LEU A 1 157 ? -8.579 25.185 29.540 1.00 79.25 157 LEU A N 1
ATOM 1207 C CA . LEU A 1 157 ? -8.165 26.310 30.368 1.00 79.25 157 LEU A CA 1
ATOM 1208 C C . LEU A 1 157 ? -9.434 26.893 30.990 1.00 79.25 157 LEU A C 1
ATOM 1210 O O . LEU A 1 157 ? -10.249 27.495 30.297 1.00 79.25 157 LEU A O 1
ATOM 1214 N N . ILE A 1 158 ? -9.633 26.639 32.281 1.00 79.00 158 ILE A N 1
ATOM 1215 C CA . ILE A 1 158 ? -10.693 27.279 33.058 1.00 79.00 158 ILE A CA 1
ATOM 1216 C C . ILE A 1 158 ? -10.086 28.557 33.631 1.00 79.00 158 ILE A C 1
ATOM 1218 O O . ILE A 1 158 ? -9.160 28.493 34.439 1.00 79.00 158 ILE A O 1
ATOM 1222 N N . PHE A 1 159 ? -10.576 29.709 33.181 1.00 77.56 159 PHE A N 1
ATOM 1223 C CA . PHE A 1 159 ? -10.230 30.999 33.763 1.00 77.56 159 PHE A CA 1
ATOM 1224 C C . PHE A 1 159 ? -11.218 31.293 34.891 1.00 77.56 159 PHE A C 1
ATOM 1226 O O . PHE A 1 159 ? -12.422 31.365 34.656 1.00 77.56 159 PHE A O 1
ATOM 1233 N N . TYR A 1 160 ? -10.707 31.446 36.110 1.00 80.31 160 TYR A N 1
ATOM 1234 C CA . TYR A 1 160 ? -11.463 31.999 37.228 1.00 80.31 160 TYR A CA 1
ATOM 1235 C C . TYR A 1 160 ? -11.071 33.467 37.384 1.00 80.31 160 TYR A C 1
ATOM 1237 O O . TYR A 1 160 ? -9.885 33.785 37.448 1.00 80.31 160 TYR A O 1
ATOM 1245 N N . GLY A 1 161 ? -12.064 34.350 37.429 1.00 77.00 161 GLY A N 1
ATOM 1246 C CA . GLY A 1 161 ? -11.888 35.774 37.688 1.00 77.00 161 GLY A CA 1
ATOM 1247 C C . GLY A 1 161 ? -13.175 36.357 38.261 1.00 77.00 161 GLY A C 1
ATOM 1248 O O . GLY A 1 161 ? -14.268 35.965 37.852 1.00 77.00 161 GLY A O 1
ATOM 1249 N N . THR A 1 162 ? -13.033 37.244 39.238 1.00 67.31 162 THR A N 1
ATOM 1250 C CA . THR A 1 162 ? -14.126 38.008 39.847 1.00 67.31 162 THR A CA 1
ATOM 1251 C C . THR A 1 162 ? -14.231 39.357 39.138 1.00 67.31 162 THR A C 1
ATOM 1253 O O . THR A 1 162 ? -13.202 39.950 38.816 1.00 67.31 162 THR A O 1
ATOM 1256 N N . ILE A 1 163 ? -15.464 39.787 38.862 1.00 63.88 163 ILE A N 1
ATOM 1257 C CA . ILE A 1 163 ? -15.805 41.077 38.238 1.00 63.88 163 ILE A CA 1
ATOM 1258 C C . ILE A 1 163 ? -15.593 42.203 39.251 1.00 63.88 163 ILE A C 1
ATOM 1260 O O . ILE A 1 163 ? -15.956 41.975 40.430 1.00 63.88 163 ILE A O 1
#